Protein AF-A0A371XF44-F1 (afdb_monomer_lite)

Radius of gyration: 33.53 Å; chains: 1; bounding box: 66×63×81 Å

Structure (mmCIF, N/CA/C/O backbone):
data_AF-A0A371XF44-F1
#
_entry.id   AF-A0A371XF44-F1
#
loop_
_atom_site.group_PDB
_atom_site.id
_atom_site.type_symbol
_atom_site.label_atom_id
_atom_site.label_alt_id
_atom_site.label_comp_id
_atom_site.label_asym_id
_atom_site.label_entity_id
_atom_site.label_seq_id
_atom_site.pdbx_PDB_ins_code
_atom_site.Cartn_x
_atom_site.Cartn_y
_atom_site.Cartn_z
_atom_site.occupancy
_atom_site.B_iso_or_equiv
_atom_site.auth_seq_id
_atom_site.auth_comp_id
_atom_site.auth_asym_id
_atom_site.auth_atom_id
_atom_site.pdbx_PDB_model_num
ATOM 1 N N . MET A 1 1 ? -33.097 38.178 -19.504 1.00 50.78 1 MET A N 1
ATOM 2 C CA . MET A 1 1 ? -31.901 37.430 -19.041 1.00 50.78 1 MET A CA 1
ATOM 3 C C . MET A 1 1 ? -32.084 36.845 -17.626 1.00 50.78 1 MET A C 1
ATOM 5 O O . MET A 1 1 ? -31.146 36.839 -16.848 1.00 50.78 1 MET A O 1
ATOM 9 N N . SER A 1 2 ? -33.270 36.321 -17.271 1.00 56.81 2 SER A N 1
ATOM 10 C CA . SER A 1 2 ? -33.565 35.789 -15.918 1.00 56.81 2 SER A CA 1
ATOM 11 C C . SER A 1 2 ? -33.877 34.283 -15.879 1.00 56.81 2 SER A C 1
ATOM 13 O O . SER A 1 2 ? -33.997 33.711 -14.799 1.00 56.81 2 SER A O 1
ATOM 15 N N . GLY A 1 3 ? -34.005 33.632 -17.043 1.00 56.00 3 GLY A N 1
ATOM 16 C CA . GLY A 1 3 ? -34.288 32.194 -17.147 1.00 56.00 3 GLY A CA 1
ATOM 17 C C . GLY A 1 3 ? -33.046 31.321 -16.957 1.00 56.00 3 GLY A C 1
ATOM 18 O O . GLY A 1 3 ? -33.076 30.375 -16.180 1.00 56.00 3 GLY A O 1
ATOM 19 N N . PHE A 1 4 ? -31.926 31.685 -17.589 1.00 58.75 4 PHE A N 1
ATOM 20 C CA . PHE A 1 4 ? -30.680 30.908 -17.520 1.00 58.75 4 PHE A CA 1
ATOM 21 C C . PHE A 1 4 ? -30.077 30.845 -16.107 1.00 58.75 4 PHE A C 1
ATOM 23 O O . PHE A 1 4 ? -29.588 29.796 -15.700 1.00 58.75 4 PHE A O 1
ATOM 30 N N . ALA A 1 5 ? -30.193 31.921 -15.320 1.00 58.22 5 ALA A N 1
ATOM 31 C CA . ALA A 1 5 ? -29.725 31.945 -13.931 1.00 58.22 5 ALA A CA 1
ATOM 32 C C . ALA A 1 5 ? -30.511 30.984 -13.015 1.00 58.22 5 ALA A C 1
ATOM 34 O O . ALA A 1 5 ? -29.939 30.404 -12.098 1.00 58.22 5 ALA A O 1
ATOM 35 N N . LYS A 1 6 ? -31.808 30.766 -13.283 1.00 59.47 6 LYS A N 1
ATOM 36 C CA . LYS A 1 6 ? -32.645 29.831 -12.511 1.00 59.47 6 LYS A CA 1
ATOM 37 C C . LYS A 1 6 ? -32.304 28.372 -12.817 1.00 59.47 6 LYS A C 1
ATOM 39 O O . LYS A 1 6 ? -32.243 27.565 -11.898 1.00 59.47 6 LYS A O 1
ATOM 44 N N . PHE A 1 7 ? -32.026 28.046 -14.080 1.00 62.41 7 PHE A N 1
ATOM 45 C CA . PHE A 1 7 ? -31.615 26.691 -14.462 1.00 62.41 7 PHE A CA 1
ATOM 46 C C . PHE A 1 7 ? -30.224 26.322 -13.933 1.00 62.41 7 PHE A C 1
ATOM 48 O O . PHE A 1 7 ? -30.026 25.185 -13.510 1.00 62.41 7 PHE A O 1
ATOM 55 N N . LEU A 1 8 ? -29.293 27.281 -13.869 1.00 62.50 8 LEU A N 1
ATOM 56 C CA . LEU A 1 8 ? -27.969 27.054 -13.278 1.00 62.50 8 LEU A CA 1
ATOM 57 C C . LEU A 1 8 ? -28.032 26.722 -11.778 1.00 62.50 8 LEU A C 1
ATOM 59 O O . LEU A 1 8 ? -27.262 25.888 -11.319 1.00 62.50 8 LEU A O 1
ATOM 63 N N . ILE A 1 9 ? -28.972 27.303 -11.025 1.00 62.50 9 ILE A N 1
ATOM 64 C CA . ILE A 1 9 ? -29.150 27.013 -9.589 1.00 62.50 9 ILE A CA 1
ATOM 65 C C . ILE A 1 9 ? -29.795 25.633 -9.367 1.00 62.50 9 ILE A C 1
ATOM 67 O O . ILE A 1 9 ? -29.402 24.910 -8.454 1.00 62.50 9 ILE A O 1
ATOM 71 N N . VAL A 1 10 ? -30.746 25.235 -10.220 1.00 65.19 10 VAL A N 1
ATOM 72 C CA . VAL A 1 10 ? -31.438 23.934 -10.121 1.00 65.19 10 VAL A CA 1
ATOM 73 C C . VAL A 1 10 ? -30.512 22.758 -10.462 1.00 65.19 10 VAL A C 1
ATOM 75 O O . VAL A 1 10 ? -30.636 21.696 -9.859 1.00 65.19 10 VAL A O 1
ATOM 78 N N . LEU A 1 11 ? -29.553 22.941 -11.375 1.00 64.19 11 LEU A N 1
ATOM 79 C CA . LEU A 1 11 ? -28.594 21.893 -11.754 1.00 64.19 11 LEU A CA 1
ATOM 80 C C . LEU A 1 11 ? -27.434 21.709 -10.760 1.00 64.19 11 LEU A C 1
ATOM 82 O O . LEU A 1 11 ? -26.835 20.638 -10.730 1.00 64.19 11 LEU A O 1
ATOM 86 N N . LEU A 1 12 ? -27.125 22.714 -9.935 1.00 59.16 12 LEU A N 1
ATOM 87 C CA . LEU A 1 12 ? -26.014 22.671 -8.971 1.00 59.16 12 LEU A CA 1
ATOM 88 C C . LEU A 1 12 ? -26.412 22.079 -7.606 1.00 59.16 12 LEU A C 1
ATOM 90 O O . LEU A 1 12 ? -25.559 21.594 -6.868 1.00 59.16 12 LEU A O 1
ATOM 94 N N . PHE A 1 13 ? -27.706 22.085 -7.278 1.00 60.25 13 PHE A N 1
ATOM 95 C CA . PHE A 1 13 ? -28.236 21.628 -5.990 1.00 60.25 13 PHE A CA 1
ATOM 96 C C . PHE A 1 13 ? -28.169 20.105 -5.719 1.00 60.25 13 PHE A C 1
ATOM 98 O O . PHE A 1 13 ? -27.989 19.737 -4.561 1.00 60.25 13 PHE A O 1
ATOM 105 N N . PRO A 1 14 ? -28.284 19.191 -6.708 1.00 60.66 14 PRO A N 1
ATOM 106 C CA . PRO A 1 14 ? -28.236 17.755 -6.424 1.00 60.66 14 PRO A CA 1
ATOM 107 C C . PRO A 1 14 ? -26.815 17.176 -6.266 1.00 60.66 14 PRO A C 1
ATOM 109 O O . PRO A 1 14 ? -26.689 16.057 -5.776 1.00 60.66 14 PRO A O 1
ATOM 112 N N . LEU A 1 15 ? -25.740 17.896 -6.628 1.00 59.59 15 LEU A N 1
ATOM 113 C CA . LEU A 1 15 ? -24.364 17.362 -6.560 1.00 59.59 15 LEU A CA 1
ATOM 114 C C . LEU A 1 15 ? -23.716 17.405 -5.161 1.00 59.59 15 LEU A C 1
ATOM 116 O O . LEU A 1 15 ? -22.652 16.822 -4.971 1.00 59.59 15 LEU A O 1
ATOM 120 N N . THR A 1 16 ? -24.322 18.064 -4.170 1.00 63.44 16 THR A N 1
ATOM 121 C CA . THR A 1 16 ? -23.704 18.275 -2.844 1.00 63.44 16 THR A CA 1
ATOM 122 C C . THR A 1 16 ? -24.125 17.262 -1.769 1.00 63.44 16 THR A C 1
ATOM 124 O O . THR A 1 16 ? -23.617 17.321 -0.653 1.00 63.44 16 THR A O 1
ATOM 127 N N . LEU A 1 17 ? -25.012 16.306 -2.076 1.00 57.19 17 LEU A N 1
ATOM 128 C CA . LEU A 1 17 ? -25.611 15.396 -1.079 1.00 57.19 17 LEU A CA 1
ATOM 129 C C . LEU A 1 17 ? -24.967 13.996 -0.995 1.00 57.19 17 LEU A C 1
ATOM 131 O O . LEU A 1 17 ? -25.398 13.182 -0.184 1.00 57.19 17 LEU A O 1
ATOM 135 N N . ALA A 1 18 ? -23.925 13.701 -1.778 1.00 59.31 18 ALA A N 1
ATOM 136 C CA . ALA A 1 18 ? -23.323 12.360 -1.837 1.00 59.31 18 ALA A CA 1
ATOM 137 C C . ALA A 1 18 ? -22.178 12.098 -0.827 1.00 59.31 18 ALA A C 1
ATOM 139 O O . ALA A 1 18 ? -21.505 11.078 -0.933 1.00 59.31 18 ALA A O 1
ATOM 140 N N . ALA A 1 19 ? -21.929 12.989 0.143 1.00 58.25 19 ALA A N 1
ATOM 141 C CA . ALA A 1 19 ? -20.784 12.881 1.065 1.00 58.25 19 ALA A CA 1
ATOM 142 C C . ALA A 1 19 ? -21.125 12.437 2.507 1.00 58.25 19 ALA A C 1
ATOM 144 O O . ALA A 1 19 ? -20.226 12.366 3.341 1.00 58.25 19 ALA A O 1
ATOM 145 N N . CYS A 1 20 ? -22.384 12.117 2.830 1.00 59.34 20 CYS A N 1
ATOM 146 C CA . CYS A 1 20 ? -22.800 11.811 4.207 1.00 59.34 20 CYS A CA 1
ATOM 147 C C . CYS A 1 20 ? -23.475 10.437 4.342 1.00 59.34 20 CYS A C 1
ATOM 149 O O . CYS A 1 20 ? -24.685 10.388 4.527 1.00 59.34 20 CYS A O 1
ATOM 151 N N . SER A 1 21 ? -22.727 9.325 4.301 1.00 58.44 21 SER A N 1
ATOM 152 C CA . SER A 1 21 ? -23.195 8.056 4.903 1.00 58.44 21 SER A CA 1
ATOM 153 C C . SER A 1 21 ? -22.128 6.947 4.915 1.00 58.44 21 SER A C 1
ATOM 155 O O . SER A 1 21 ? -22.137 6.111 4.017 1.00 58.44 21 SER A O 1
ATOM 157 N N . THR A 1 22 ? -21.268 6.875 5.943 1.00 56.56 22 THR A N 1
ATOM 158 C CA . THR A 1 22 ? -20.481 5.638 6.211 1.00 56.56 22 THR A CA 1
ATOM 159 C C . THR A 1 22 ? -20.163 5.379 7.695 1.00 56.56 22 THR A C 1
ATOM 161 O O . THR A 1 22 ? -19.892 4.247 8.067 1.00 56.56 22 THR A O 1
ATOM 164 N N . THR A 1 23 ? -20.226 6.357 8.600 1.00 58.53 23 THR A N 1
ATOM 165 C CA . THR A 1 23 ? -19.547 6.221 9.908 1.00 58.53 23 THR A CA 1
ATOM 166 C C . THR A 1 23 ? -20.249 5.378 10.979 1.00 58.53 23 THR A C 1
ATOM 168 O O . THR A 1 23 ? -19.583 4.958 11.926 1.00 58.53 23 THR A O 1
ATOM 171 N N . ASP A 1 24 ? -21.549 5.095 10.861 1.00 59.12 24 ASP A N 1
ATOM 172 C CA . ASP A 1 24 ? -22.295 4.456 11.961 1.00 59.12 24 ASP A CA 1
ATOM 173 C C . ASP A 1 24 ? -22.302 2.923 11.892 1.00 59.12 24 ASP A C 1
ATOM 175 O O . ASP A 1 24 ? -22.196 2.254 12.923 1.00 59.12 24 ASP A O 1
ATOM 179 N N . ASN A 1 25 ? -22.347 2.346 10.687 1.00 70.62 25 ASN A N 1
ATOM 180 C CA . ASN A 1 25 ? -22.383 0.889 10.520 1.00 70.62 25 ASN A CA 1
ATOM 181 C C . ASN A 1 25 ? -21.088 0.218 10.994 1.00 70.62 25 ASN A C 1
ATOM 183 O O . ASN A 1 25 ? -21.135 -0.849 11.609 1.00 70.62 25 ASN A O 1
ATOM 187 N N . ASP A 1 26 ? -19.943 0.861 10.767 1.00 75.44 26 ASP A N 1
ATOM 188 C CA . ASP A 1 26 ? -18.641 0.295 11.117 1.00 75.44 26 ASP A CA 1
ATOM 189 C C . ASP A 1 26 ? -18.471 0.183 12.634 1.00 75.44 26 ASP A C 1
ATOM 191 O O . ASP A 1 26 ? -18.125 -0.880 13.151 1.00 75.44 26 ASP A O 1
ATOM 195 N N . ARG A 1 27 ? -18.816 1.246 13.373 1.00 78.19 27 ARG A N 1
ATOM 196 C CA . ARG A 1 27 ? -18.673 1.278 14.837 1.00 78.19 27 ARG A CA 1
ATOM 197 C C . ARG A 1 27 ? -19.574 0.251 15.517 1.00 78.19 27 ARG A C 1
ATOM 199 O O . ARG A 1 27 ? -19.157 -0.354 16.502 1.00 78.19 27 ARG A O 1
ATOM 206 N N . VAL A 1 28 ? -20.786 0.032 15.002 1.00 85.06 28 VAL A N 1
ATOM 207 C CA . VAL A 1 28 ? -21.703 -1.004 15.509 1.00 85.06 28 VAL A CA 1
ATOM 208 C C . VAL A 1 28 ? -21.167 -2.403 15.195 1.00 85.06 28 VAL A C 1
ATOM 210 O O . VAL A 1 28 ? -21.171 -3.274 16.066 1.00 85.06 28 VAL A O 1
ATOM 213 N N . ALA A 1 29 ? -20.642 -2.623 13.986 1.00 88.69 29 ALA A N 1
ATOM 214 C CA . ALA A 1 29 ? -20.026 -3.894 13.611 1.00 88.69 29 ALA A CA 1
ATOM 215 C C . ALA A 1 29 ? -18.806 -4.230 14.485 1.00 88.69 29 ALA A C 1
ATOM 217 O O . ALA A 1 29 ? -18.607 -5.391 14.849 1.00 88.69 29 ALA A O 1
ATOM 218 N N . ASP A 1 30 ? -18.009 -3.235 14.874 1.00 91.31 30 ASP A N 1
ATOM 219 C CA . ASP A 1 30 ? -16.875 -3.449 15.774 1.00 91.31 30 ASP A CA 1
ATOM 220 C C . ASP A 1 30 ? -17.268 -3.674 17.210 1.00 91.31 30 ASP A C 1
ATOM 222 O O . ASP A 1 30 ? -16.689 -4.551 17.846 1.00 91.31 30 ASP A O 1
ATOM 226 N N . GLN A 1 31 ? -18.257 -2.932 17.705 1.00 92.25 31 GLN A N 1
ATOM 227 C CA . GLN A 1 31 ? -18.795 -3.172 19.037 1.00 92.25 31 GLN A CA 1
ATOM 228 C C . GLN A 1 31 ? -19.304 -4.608 19.143 1.00 92.25 31 GLN A C 1
ATOM 230 O O . GLN A 1 31 ? -18.925 -5.317 20.073 1.00 92.25 31 GLN A O 1
ATOM 235 N N . ASN A 1 32 ? -20.058 -5.070 18.140 1.00 93.94 32 ASN A N 1
ATOM 236 C CA . ASN A 1 32 ? -20.511 -6.457 18.046 1.00 93.94 32 ASN A CA 1
ATOM 237 C C . ASN A 1 32 ? -19.345 -7.449 17.946 1.00 93.94 32 ASN A C 1
ATOM 239 O O . ASN A 1 32 ? -19.403 -8.548 18.493 1.00 93.94 32 ASN A O 1
ATOM 243 N N . LYS A 1 33 ? -18.259 -7.085 17.256 1.00 94.31 33 LYS A N 1
ATOM 244 C CA . LYS A 1 33 ? -17.079 -7.945 17.161 1.00 94.31 33 LYS A CA 1
ATOM 245 C C . LYS A 1 33 ? -16.365 -8.064 18.505 1.00 94.31 33 LYS A C 1
ATOM 247 O O . LYS A 1 33 ? -16.051 -9.175 18.923 1.00 94.31 33 LYS A O 1
ATOM 252 N N . CYS A 1 34 ? -16.123 -6.949 19.183 1.00 96.12 34 CYS A N 1
ATOM 253 C CA . CYS A 1 34 ? -15.475 -6.935 20.487 1.00 96.12 34 CYS A CA 1
ATOM 254 C C . CYS A 1 34 ? -16.332 -7.631 21.553 1.00 96.12 34 CYS A C 1
ATOM 256 O O . CYS A 1 34 ? -15.792 -8.433 22.314 1.00 96.12 34 CYS A O 1
ATOM 258 N N . SER A 1 35 ? -17.657 -7.450 21.541 1.00 95.12 35 SER A N 1
ATOM 259 C CA . SER A 1 35 ? -18.557 -8.194 22.429 1.00 95.12 35 SER A CA 1
ATOM 260 C C . SER A 1 35 ? -18.585 -9.694 22.114 1.00 95.12 35 SER A C 1
ATOM 262 O O . SER A 1 35 ? -18.570 -10.506 23.035 1.00 95.12 35 SER A O 1
ATOM 264 N N . SER A 1 36 ? -18.506 -10.092 20.835 1.00 96.12 36 SER A N 1
ATOM 265 C CA . SER A 1 36 ? -18.415 -11.512 20.444 1.00 96.12 36 SER A CA 1
ATOM 266 C C . SER A 1 36 ? -17.133 -12.206 20.917 1.00 96.12 36 SER A C 1
ATOM 268 O O . SER A 1 36 ? -17.109 -13.425 21.057 1.00 96.12 36 SER A O 1
ATOM 270 N N . TYR A 1 37 ? -16.070 -11.440 21.184 1.00 95.69 37 TYR A N 1
ATOM 271 C CA . TYR A 1 37 ? -14.839 -11.949 21.789 1.00 95.69 37 TYR A CA 1
ATOM 272 C C . TYR A 1 37 ? -14.901 -12.012 23.323 1.00 95.69 37 TYR A C 1
ATOM 274 O O . TYR A 1 37 ? -13.932 -12.439 23.946 1.00 95.69 37 TYR A O 1
ATOM 282 N N . GLY A 1 38 ? -16.024 -11.614 23.929 1.00 96.06 38 GLY A N 1
ATOM 283 C CA . GLY A 1 38 ? -16.247 -11.661 25.373 1.00 96.06 38 GLY A CA 1
ATOM 284 C C . GLY A 1 38 ? -15.852 -10.388 26.121 1.00 96.06 38 GLY A C 1
ATOM 285 O O . GLY A 1 38 ? -15.854 -10.392 27.347 1.00 96.06 38 GLY A O 1
ATOM 286 N N . PHE A 1 39 ? -15.511 -9.301 25.421 1.00 97.06 39 PHE A N 1
ATOM 287 C CA . PHE A 1 39 ? -15.254 -8.020 26.077 1.00 97.06 39 PHE A CA 1
ATOM 288 C C . PHE A 1 39 ? -16.571 -7.304 26.395 1.00 97.06 39 PHE A C 1
ATOM 290 O O . PHE A 1 39 ? -17.405 -7.109 25.510 1.00 97.06 39 PHE A O 1
ATOM 297 N N . GLU A 1 40 ? -16.736 -6.852 27.636 1.00 95.69 40 GLU A N 1
ATOM 298 C CA . GLU A 1 40 ? -17.904 -6.066 28.043 1.00 95.69 40 GLU A CA 1
ATOM 299 C C . GLU A 1 40 ? -17.710 -4.569 27.740 1.00 95.69 40 GLU A C 1
ATOM 301 O O . GLU A 1 40 ? -16.649 -4.014 28.061 1.00 95.69 40 GLU A O 1
ATOM 306 N N . PRO A 1 41 ? -18.709 -3.885 27.145 1.00 94.38 41 PRO A N 1
ATOM 307 C CA . PRO A 1 41 ? -18.650 -2.446 26.903 1.00 94.38 41 PRO A CA 1
ATOM 308 C C . PRO A 1 41 ? -18.344 -1.650 28.177 1.00 94.38 41 PRO A C 1
ATOM 310 O O . PRO A 1 41 ? -18.907 -1.911 29.235 1.00 94.38 41 PRO A O 1
ATOM 313 N N . GLY A 1 42 ? -17.462 -0.655 28.063 1.00 93.75 42 GLY A N 1
ATOM 314 C CA . GLY A 1 42 ? -17.041 0.180 29.195 1.00 93.75 42 GLY A CA 1
ATOM 315 C C . GLY A 1 42 ? -15.851 -0.362 29.992 1.00 93.75 42 GLY A C 1
ATOM 316 O O . GLY A 1 42 ? -15.419 0.290 30.936 1.00 93.75 42 GLY A O 1
ATOM 317 N N . THR A 1 43 ? -15.290 -1.511 29.607 1.00 97.06 43 THR A N 1
ATOM 318 C CA . THR A 1 43 ? -14.052 -2.049 30.194 1.00 97.06 43 THR A CA 1
ATOM 319 C C . THR A 1 43 ? -12.809 -1.658 29.391 1.00 97.06 43 THR A C 1
ATOM 321 O O . THR A 1 43 ? -12.873 -1.418 28.180 1.00 97.06 43 THR A O 1
ATOM 324 N N . ASP A 1 44 ? -11.643 -1.694 30.038 1.00 96.81 44 ASP A N 1
ATOM 325 C CA . ASP A 1 44 ? -10.351 -1.464 29.375 1.00 96.81 44 ASP A CA 1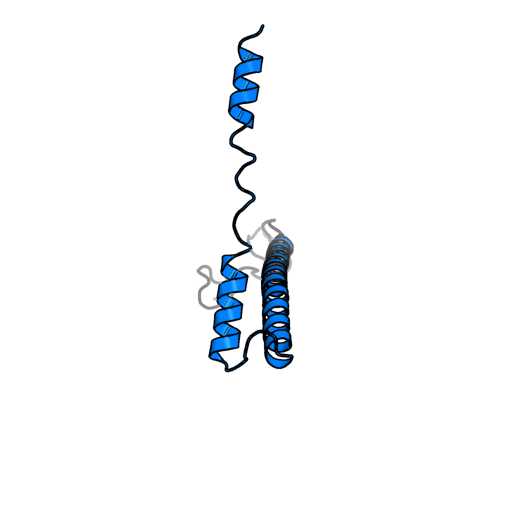
ATOM 326 C C . ASP A 1 44 ? -10.062 -2.502 28.277 1.00 96.81 44 ASP A C 1
ATOM 328 O O . ASP A 1 44 ? -9.452 -2.195 27.249 1.00 96.81 44 ASP A O 1
ATOM 332 N N . GLY A 1 45 ? -10.531 -3.743 28.463 1.00 96.50 45 GLY A N 1
ATOM 333 C CA . GLY A 1 45 ? -10.415 -4.803 27.459 1.00 96.50 45 GLY A CA 1
ATOM 334 C C . GLY A 1 45 ? -11.191 -4.470 26.184 1.00 96.50 45 GLY A C 1
ATOM 335 O O . GLY A 1 45 ? -10.669 -4.616 25.075 1.00 96.50 45 GLY A O 1
ATOM 336 N N . PHE A 1 46 ? -12.404 -3.939 26.336 1.00 97.12 46 PHE A N 1
ATOM 337 C CA . PHE A 1 46 ? -13.220 -3.493 25.213 1.00 97.12 46 PHE A CA 1
ATOM 338 C C . PHE A 1 46 ? -12.599 -2.292 24.493 1.00 97.12 46 PHE A C 1
ATOM 340 O O . PHE A 1 46 ? -12.508 -2.301 23.265 1.00 97.12 46 PHE A O 1
ATOM 347 N N . ALA A 1 47 ? -12.099 -1.299 25.237 1.00 96.31 47 ALA A N 1
ATOM 348 C CA . ALA A 1 47 ? -11.418 -0.135 24.665 1.00 96.31 47 ALA A CA 1
ATOM 349 C C . ALA A 1 47 ? -10.180 -0.537 23.843 1.00 96.31 47 ALA A C 1
ATOM 351 O O . ALA A 1 47 ? -10.007 -0.082 22.711 1.00 96.31 47 ALA A O 1
ATOM 352 N N . ASN A 1 48 ? -9.364 -1.459 24.361 1.00 96.88 48 ASN A N 1
ATOM 353 C CA . ASN A 1 48 ? -8.210 -1.995 23.638 1.00 96.88 48 ASN A CA 1
ATOM 354 C C . ASN A 1 48 ? -8.606 -2.781 22.381 1.00 96.88 48 ASN A C 1
ATOM 356 O O . ASN A 1 48 ? -7.943 -2.663 21.347 1.00 96.88 48 ASN A O 1
ATOM 360 N N . CYS A 1 49 ? -9.677 -3.579 22.443 1.00 97.12 49 CYS A N 1
ATOM 361 C CA . CYS A 1 49 ? -10.193 -4.283 21.270 1.00 97.12 49 CYS A CA 1
ATOM 362 C C . CYS A 1 49 ? -10.609 -3.298 20.172 1.00 97.12 49 CYS A C 1
ATOM 364 O O . CYS A 1 49 ? -10.164 -3.434 19.029 1.00 97.12 49 CYS A O 1
ATOM 366 N N . MET A 1 50 ? -11.400 -2.285 20.534 1.00 94.75 50 MET A N 1
ATOM 367 C CA . MET A 1 50 ? -11.867 -1.250 19.613 1.00 94.75 50 MET A CA 1
ATOM 368 C C . MET A 1 50 ? -10.690 -0.494 18.987 1.00 94.75 50 MET A C 1
ATOM 370 O O . MET A 1 50 ? -10.589 -0.461 17.762 1.00 94.75 50 MET A O 1
ATOM 374 N N . MET A 1 51 ? -9.729 -0.021 19.794 1.00 93.75 51 MET A N 1
ATOM 375 C CA . MET A 1 51 ? -8.519 0.636 19.278 1.00 93.75 51 MET A CA 1
ATOM 376 C C . MET A 1 51 ? -7.741 -0.251 18.301 1.00 93.75 51 MET A C 1
ATOM 378 O O . MET A 1 51 ? -7.286 0.206 17.256 1.00 93.75 51 MET A O 1
ATOM 382 N N . LYS A 1 52 ? -7.603 -1.549 18.595 1.00 94.44 52 LYS A N 1
ATOM 383 C CA . LYS A 1 52 ? -6.914 -2.483 17.696 1.00 94.44 52 LYS A CA 1
ATOM 384 C C . LYS A 1 52 ? -7.663 -2.674 16.373 1.00 94.44 52 LYS A C 1
ATOM 386 O O . LYS A 1 52 ? -7.014 -2.882 15.348 1.00 94.44 52 LYS A O 1
ATOM 391 N N . ARG A 1 53 ? -9.001 -2.638 16.369 1.00 93.44 53 ARG A N 1
ATOM 392 C CA . ARG A 1 53 ? -9.798 -2.718 15.131 1.00 93.44 53 ARG A CA 1
ATOM 393 C C . ARG A 1 53 ? -9.685 -1.443 14.305 1.00 93.44 53 ARG A C 1
ATOM 395 O O . ARG A 1 53 ? -9.481 -1.549 13.098 1.00 93.44 53 ARG A O 1
ATOM 402 N N . ASP A 1 54 ? -9.744 -0.285 14.957 1.00 91.19 54 ASP A N 1
ATOM 403 C CA . ASP A 1 54 ? -9.543 1.018 14.319 1.00 91.19 54 ASP A CA 1
ATOM 404 C C . ASP A 1 54 ? -8.173 1.091 13.639 1.00 91.19 54 ASP A C 1
ATOM 406 O O . ASP A 1 54 ? -8.094 1.373 12.443 1.00 91.19 54 ASP A O 1
ATOM 410 N N . ASN A 1 55 ? -7.111 0.715 14.356 1.00 92.12 55 ASN A N 1
ATOM 411 C CA . ASN A 1 55 ? -5.759 0.689 13.800 1.00 92.12 55 ASN A CA 1
ATOM 412 C C . ASN A 1 55 ? -5.655 -0.262 12.603 1.00 92.12 55 ASN A C 1
ATOM 414 O O . ASN A 1 55 ? -5.136 0.121 11.562 1.00 92.12 55 ASN A O 1
ATOM 418 N N . ARG A 1 56 ? -6.233 -1.469 12.687 1.00 90.06 56 ARG A N 1
ATOM 419 C CA . ARG A 1 56 ? -6.219 -2.409 11.553 1.00 90.06 56 ARG A CA 1
ATOM 420 C C . ARG A 1 56 ? -6.926 -1.868 10.316 1.00 90.06 56 ARG A C 1
ATOM 422 O O . ARG A 1 56 ? -6.497 -2.190 9.217 1.00 90.06 56 ARG A O 1
ATOM 429 N N . ARG A 1 57 ? -8.000 -1.090 10.458 1.00 86.00 57 ARG A N 1
ATOM 430 C CA . ARG A 1 57 ? -8.642 -0.441 9.305 1.00 86.00 57 ARG A CA 1
ATOM 431 C C . ARG A 1 57 ? -7.754 0.631 8.692 1.00 86.00 57 ARG A C 1
ATOM 433 O O . ARG A 1 57 ? -7.657 0.689 7.470 1.00 86.00 57 ARG A O 1
ATOM 440 N N . ALA A 1 58 ? -7.120 1.455 9.524 1.00 87.81 58 ALA A N 1
ATOM 441 C CA . ALA A 1 58 ? -6.177 2.466 9.055 1.00 87.81 58 ALA A CA 1
ATOM 442 C C . ALA A 1 58 ? -5.000 1.817 8.303 1.00 87.81 58 ALA A C 1
ATOM 444 O O . ALA A 1 58 ? -4.629 2.265 7.215 1.00 87.81 58 ALA A O 1
ATOM 445 N N . ASP A 1 59 ? -4.491 0.702 8.830 1.00 89.88 59 ASP A N 1
ATOM 446 C CA . ASP A 1 59 ? -3.443 -0.095 8.193 1.00 89.88 59 ASP A CA 1
ATOM 447 C C . ASP A 1 59 ? -3.939 -0.702 6.876 1.00 89.88 59 ASP A C 1
ATOM 449 O O . ASP A 1 59 ? -3.289 -0.545 5.850 1.00 89.88 59 ASP A O 1
ATOM 453 N N . GLN A 1 60 ? -5.133 -1.306 6.856 1.00 88.94 60 GLN A N 1
ATOM 454 C CA . GLN A 1 60 ? -5.721 -1.887 5.644 1.00 88.94 60 GLN A CA 1
ATOM 455 C C . GLN A 1 60 ? -5.905 -0.861 4.523 1.00 88.94 60 GLN A C 1
ATOM 457 O O . GLN A 1 60 ? -5.609 -1.159 3.368 1.00 88.94 60 GLN A O 1
ATOM 462 N N . GLN A 1 61 ? -6.378 0.345 4.841 1.00 87.25 61 GLN A N 1
ATOM 463 C CA . GLN A 1 61 ? -6.508 1.423 3.858 1.00 87.25 61 GLN A CA 1
ATOM 464 C C . GLN A 1 61 ? -5.138 1.851 3.321 1.00 87.25 61 GLN A C 1
ATOM 466 O O . GLN A 1 61 ? -4.962 2.012 2.113 1.00 87.25 61 GLN A O 1
ATOM 471 N N . THR A 1 62 ? -4.154 1.983 4.209 1.00 90.38 62 THR A N 1
ATOM 472 C CA . THR A 1 62 ? -2.778 2.331 3.840 1.00 90.38 62 THR A CA 1
ATOM 473 C C . THR A 1 62 ? -2.140 1.246 2.971 1.00 90.38 62 THR A C 1
ATOM 475 O O . THR A 1 62 ? -1.471 1.554 1.988 1.00 90.38 62 THR A O 1
ATOM 478 N N . ASP A 1 63 ? -2.366 -0.027 3.285 1.00 91.31 63 ASP A N 1
ATOM 479 C CA . ASP A 1 63 ? -1.841 -1.165 2.532 1.00 91.31 63 ASP A CA 1
ATOM 480 C C . ASP A 1 63 ? -2.470 -1.258 1.144 1.00 91.31 63 ASP A C 1
ATOM 482 O O . ASP A 1 63 ? -1.769 -1.523 0.166 1.00 91.31 63 ASP A O 1
ATOM 486 N N . GLN A 1 64 ? -3.770 -0.973 1.026 1.00 88.88 64 GLN A N 1
ATOM 487 C CA . GLN A 1 64 ? -4.435 -0.856 -0.272 1.00 88.88 64 GLN A CA 1
ATOM 488 C C . GLN A 1 64 ? -3.806 0.260 -1.111 1.00 88.88 64 GLN A C 1
ATOM 490 O O . GLN A 1 64 ? -3.450 0.024 -2.264 1.00 88.88 64 GLN A O 1
ATOM 495 N N . GLN A 1 65 ? -3.591 1.444 -0.530 1.00 90.50 65 GLN A N 1
ATOM 496 C CA . GLN A 1 65 ? -2.919 2.551 -1.218 1.00 90.50 65 GLN A CA 1
ATOM 497 C C . GLN A 1 65 ? -1.501 2.169 -1.654 1.00 90.50 65 GLN A C 1
ATOM 499 O O . GLN A 1 65 ? -1.149 2.347 -2.818 1.00 90.50 65 GLN A O 1
ATOM 504 N N . LYS A 1 66 ? -0.708 1.575 -0.755 1.00 94.62 66 LYS A N 1
ATOM 505 C CA . LYS A 1 66 ? 0.647 1.102 -1.063 1.00 94.62 66 LYS A CA 1
ATOM 506 C C . LYS A 1 66 ? 0.647 0.077 -2.190 1.00 94.62 66 LYS A C 1
ATOM 508 O O . LYS A 1 66 ? 1.472 0.171 -3.093 1.00 94.62 66 LYS A O 1
ATOM 513 N N . THR A 1 67 ? -0.296 -0.861 -2.167 1.00 93.69 67 THR A N 1
ATOM 514 C CA . THR A 1 67 ? -0.450 -1.875 -3.217 1.00 93.69 67 THR A CA 1
ATOM 515 C C . THR A 1 67 ? -0.703 -1.217 -4.570 1.00 93.69 67 THR A C 1
ATOM 517 O O . THR A 1 67 ? -0.012 -1.534 -5.535 1.00 93.69 67 THR A O 1
ATOM 520 N N . MET A 1 68 ? -1.621 -0.247 -4.631 1.00 90.69 68 MET A N 1
ATOM 521 C CA . MET A 1 68 ? -1.902 0.504 -5.858 1.00 90.69 68 MET A CA 1
ATOM 522 C C . MET A 1 68 ? -0.674 1.278 -6.350 1.00 90.69 68 MET A C 1
ATOM 524 O O . MET A 1 68 ? -0.337 1.193 -7.528 1.00 90.69 68 MET A O 1
ATOM 528 N N . THR A 1 69 ? 0.050 1.957 -5.455 1.00 95.12 69 THR A N 1
ATOM 529 C CA . THR A 1 69 ? 1.283 2.672 -5.831 1.00 95.12 69 THR A CA 1
ATOM 530 C C . THR A 1 69 ? 2.389 1.734 -6.312 1.00 95.12 69 THR A C 1
ATOM 532 O O . THR A 1 69 ? 3.139 2.083 -7.219 1.00 95.12 69 THR A O 1
ATOM 535 N N . TRP A 1 70 ? 2.495 0.532 -5.738 1.00 91.69 70 TRP A N 1
ATOM 536 C CA . TRP A 1 70 ? 3.497 -0.454 -6.136 1.00 91.69 70 TRP A CA 1
ATOM 537 C C . TRP A 1 70 ? 3.189 -1.020 -7.527 1.00 91.69 70 TRP A C 1
ATOM 539 O O . TRP A 1 70 ? 4.083 -1.119 -8.365 1.00 91.69 70 TRP A O 1
ATOM 549 N N . LEU A 1 71 ? 1.914 -1.326 -7.796 1.00 93.94 71 LEU A N 1
ATOM 550 C CA . LEU A 1 71 ? 1.430 -1.734 -9.120 1.00 93.94 71 LEU A CA 1
ATOM 551 C C . LEU A 1 71 ? 1.722 -0.664 -10.182 1.00 93.94 71 LEU A C 1
ATOM 553 O O . LEU A 1 71 ? 2.218 -0.990 -11.257 1.00 93.94 71 LEU A O 1
ATOM 557 N N . GLU A 1 72 ? 1.470 0.608 -9.869 1.00 90.19 72 GLU A N 1
ATOM 558 C CA . GLU A 1 72 ? 1.745 1.723 -10.781 1.00 90.19 72 GLU A CA 1
ATOM 559 C C . GLU A 1 72 ? 3.244 1.862 -11.090 1.00 90.19 72 GLU A C 1
ATOM 561 O O . GLU A 1 72 ? 3.634 1.984 -12.251 1.00 90.19 72 GLU A O 1
ATOM 566 N N . GLN A 1 73 ? 4.106 1.768 -10.072 1.00 89.94 73 GLN A N 1
ATOM 567 C CA . GLN A 1 73 ? 5.560 1.786 -10.265 1.00 89.94 73 GLN A CA 1
ATOM 568 C C . GLN A 1 73 ? 6.043 0.622 -11.134 1.00 89.94 73 GLN A C 1
ATOM 570 O O . GLN A 1 73 ? 6.921 0.800 -11.981 1.00 89.94 73 GLN A O 1
ATOM 575 N N . GLN A 1 74 ? 5.482 -0.571 -10.932 1.00 88.94 74 GLN A N 1
ATOM 576 C CA . GLN A 1 74 ? 5.837 -1.741 -11.723 1.00 88.94 74 GLN A CA 1
ATOM 577 C C . GLN A 1 74 ? 5.465 -1.556 -13.201 1.00 88.94 74 GLN A C 1
ATOM 579 O O . GLN A 1 74 ? 6.264 -1.905 -14.074 1.00 88.94 74 GLN A O 1
ATOM 584 N N . ASP A 1 75 ? 4.297 -0.978 -13.491 1.00 89.12 75 ASP A N 1
ATOM 585 C CA . ASP A 1 75 ? 3.877 -0.701 -14.867 1.00 89.12 75 ASP A CA 1
ATOM 586 C C . ASP A 1 75 ? 4.796 0.325 -15.543 1.00 89.12 75 ASP A C 1
ATOM 588 O O . ASP A 1 75 ? 5.271 0.095 -16.656 1.00 89.12 75 ASP A O 1
ATOM 592 N N . GLN A 1 7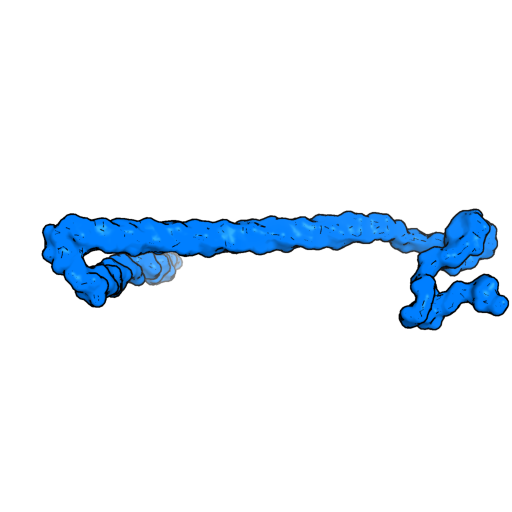6 ? 5.160 1.399 -14.835 1.00 87.94 76 GLN A N 1
ATOM 593 C CA . GLN A 1 76 ? 6.113 2.389 -15.346 1.00 87.94 76 GLN A CA 1
ATOM 594 C C . GLN A 1 76 ? 7.461 1.751 -15.711 1.00 87.94 76 GLN A C 1
ATOM 596 O O . GLN A 1 76 ? 8.004 2.018 -16.784 1.00 87.94 76 GLN A O 1
ATOM 601 N N . GLN A 1 77 ? 7.989 0.860 -14.867 1.00 86.88 77 GLN A N 1
ATOM 602 C CA . GLN A 1 77 ? 9.226 0.130 -15.167 1.00 86.88 77 GLN A CA 1
ATOM 603 C C . GLN A 1 77 ? 9.069 -0.794 -16.381 1.00 86.88 77 GLN A C 1
ATOM 605 O O . GLN A 1 77 ? 9.977 -0.893 -17.210 1.00 86.88 77 GLN A O 1
ATOM 610 N N . ALA A 1 78 ? 7.924 -1.466 -16.516 1.00 86.56 78 ALA A N 1
ATOM 611 C CA . ALA A 1 78 ? 7.644 -2.319 -17.665 1.00 86.56 78 ALA A CA 1
ATOM 612 C C . ALA A 1 78 ? 7.584 -1.511 -18.972 1.00 86.56 78 ALA A C 1
ATOM 614 O O . ALA A 1 78 ? 8.146 -1.949 -19.977 1.00 86.56 78 ALA A O 1
ATOM 615 N N . GLN A 1 79 ? 6.968 -0.325 -18.958 1.00 84.56 79 GLN A N 1
ATOM 616 C CA . GLN A 1 79 ? 6.935 0.589 -20.103 1.00 84.56 79 GLN A CA 1
ATOM 617 C C . GLN A 1 79 ? 8.331 1.107 -20.460 1.00 84.56 79 GLN A C 1
ATOM 619 O O . GLN A 1 79 ? 8.718 1.043 -21.625 1.00 84.56 79 GLN A O 1
ATOM 624 N N . GLN A 1 80 ? 9.122 1.532 -19.469 1.00 81.75 80 GLN A N 1
ATOM 625 C CA . GLN A 1 80 ? 10.510 1.948 -19.691 1.00 81.75 80 GLN A CA 1
ATOM 626 C C . GLN A 1 80 ? 11.345 0.828 -20.311 1.00 81.75 80 GLN A C 1
ATOM 628 O O . GLN A 1 80 ? 12.112 1.083 -21.230 1.00 81.75 80 GLN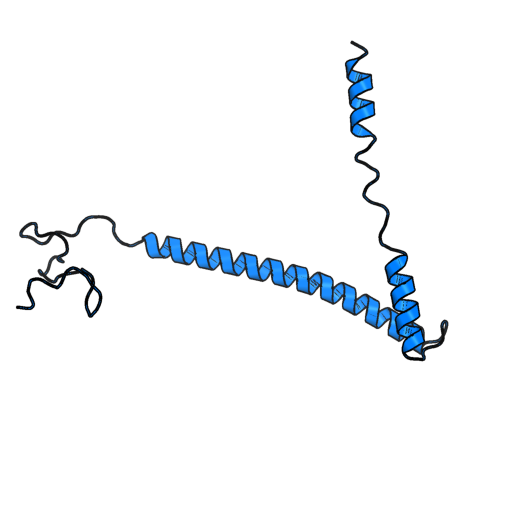 A O 1
ATOM 633 N N . ARG A 1 81 ? 11.175 -0.428 -19.871 1.00 76.81 81 ARG A N 1
ATOM 634 C CA . ARG A 1 81 ? 11.865 -1.569 -20.495 1.00 76.81 81 ARG A CA 1
ATOM 635 C C . ARG A 1 81 ? 11.439 -1.821 -21.937 1.00 76.81 81 ARG A C 1
ATOM 637 O O . ARG A 1 81 ? 12.268 -2.281 -22.712 1.00 76.81 81 ARG A O 1
ATOM 644 N N . ARG A 1 82 ? 10.178 -1.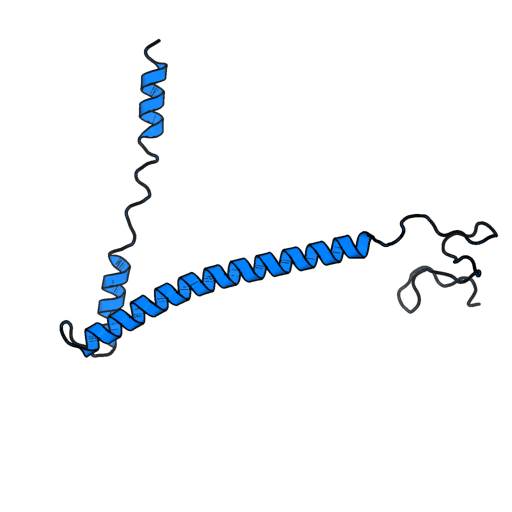556 -22.291 1.00 69.19 82 ARG A N 1
ATOM 645 C CA . ARG A 1 82 ? 9.721 -1.630 -23.688 1.00 69.19 82 ARG A CA 1
ATOM 646 C C . ARG A 1 82 ? 10.377 -0.534 -24.524 1.00 69.19 82 ARG A C 1
ATOM 648 O O . ARG A 1 82 ? 10.981 -0.853 -25.529 1.00 69.19 82 ARG A O 1
ATOM 655 N N . GLN A 1 83 ? 10.368 0.709 -24.046 1.00 66.50 83 GLN A N 1
ATOM 656 C CA . GLN A 1 83 ? 11.022 1.829 -24.735 1.00 66.50 83 GLN A CA 1
ATOM 657 C C . GLN A 1 83 ? 12.541 1.653 -24.846 1.00 66.50 83 GLN A C 1
ATOM 659 O O . GLN A 1 83 ? 13.126 1.961 -25.872 1.00 66.50 83 GLN A O 1
ATOM 664 N N . ALA A 1 84 ? 13.191 1.115 -23.815 1.00 63.00 84 ALA A N 1
ATOM 665 C CA . ALA A 1 84 ? 14.610 0.770 -23.870 1.00 63.00 84 ALA A CA 1
ATOM 666 C C . ALA A 1 84 ? 14.906 -0.380 -24.852 1.00 63.00 84 ALA A C 1
ATOM 668 O O . ALA A 1 84 ? 16.038 -0.521 -25.297 1.00 63.00 84 ALA A O 1
ATOM 669 N N . ASN A 1 85 ? 13.911 -1.211 -25.183 1.00 60.28 85 ASN A N 1
ATOM 670 C CA . ASN A 1 85 ? 14.018 -2.212 -26.243 1.00 60.28 85 ASN A CA 1
ATOM 671 C C . ASN A 1 85 ? 13.817 -1.595 -27.639 1.00 60.28 85 ASN A C 1
ATOM 673 O O . ASN A 1 85 ? 14.318 -2.152 -28.603 1.00 60.28 85 ASN A O 1
ATOM 677 N N . ASP A 1 86 ? 13.186 -0.421 -27.758 1.00 58.88 86 ASP A N 1
ATOM 678 C CA . ASP A 1 86 ? 13.041 0.293 -29.039 1.00 58.88 86 ASP A CA 1
ATOM 679 C C . ASP A 1 86 ? 14.381 0.845 -29.583 1.00 58.88 86 ASP A C 1
ATOM 681 O O . ASP A 1 86 ? 14.416 1.429 -30.662 1.00 58.88 86 ASP A O 1
ATOM 685 N N . ASP A 1 87 ? 15.496 0.612 -28.877 1.00 55.78 87 ASP A N 1
ATOM 686 C CA . ASP A 1 87 ? 16.873 0.785 -29.368 1.00 55.78 87 ASP A CA 1
ATOM 687 C C . ASP A 1 87 ? 17.324 -0.380 -30.286 1.00 55.78 87 ASP A C 1
ATOM 689 O O . ASP A 1 87 ? 18.507 -0.540 -30.593 1.00 55.78 87 ASP A O 1
ATOM 693 N N . ILE A 1 88 ? 16.387 -1.228 -30.737 1.00 55.47 88 ILE A N 1
ATOM 694 C CA . ILE A 1 88 ? 16.587 -2.043 -31.939 1.00 55.47 88 ILE A CA 1
ATOM 695 C C . ILE A 1 88 ? 16.689 -1.070 -33.113 1.00 55.47 88 ILE A C 1
ATOM 697 O O . ILE A 1 88 ? 15.686 -0.492 -33.526 1.00 55.47 88 ILE A O 1
ATOM 701 N N . ASP A 1 89 ? 17.900 -0.906 -33.650 1.00 61.81 89 ASP A N 1
ATOM 702 C CA . ASP A 1 89 ? 18.152 -0.128 -34.863 1.00 61.81 89 ASP A CA 1
ATOM 703 C C . ASP A 1 89 ? 17.200 -0.593 -35.983 1.00 61.81 89 ASP A C 1
ATOM 705 O O . ASP A 1 89 ? 17.356 -1.701 -36.501 1.00 61.81 89 ASP A O 1
ATOM 709 N N . PRO A 1 90 ? 16.198 0.220 -36.370 1.00 60.06 90 PRO A N 1
ATOM 710 C CA . PRO A 1 90 ? 15.208 -0.186 -37.358 1.00 60.06 90 PRO A CA 1
ATOM 711 C C . PRO A 1 90 ? 15.752 -0.064 -38.785 1.00 60.06 90 PRO A C 1
ATOM 713 O O . PRO A 1 90 ? 15.034 -0.355 -39.747 1.00 60.06 90 PRO A O 1
ATOM 716 N N . ARG A 1 91 ? 1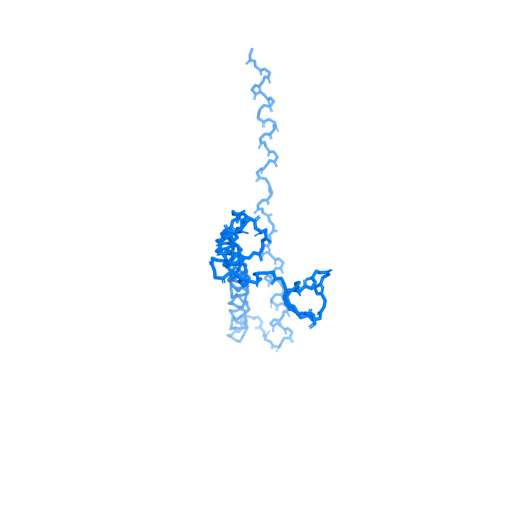6.990 0.424 -38.963 1.00 63.22 91 ARG A N 1
ATOM 717 C CA . ARG A 1 91 ? 17.622 0.470 -40.277 1.00 63.22 91 ARG A CA 1
ATOM 718 C C . ARG A 1 91 ? 17.857 -0.969 -40.730 1.00 63.22 91 ARG A C 1
ATOM 720 O O . ARG A 1 91 ? 18.450 -1.747 -39.987 1.00 63.22 91 ARG A O 1
ATOM 727 N N . PRO A 1 92 ? 17.439 -1.336 -41.950 1.00 62.41 92 PRO A N 1
ATOM 728 C CA . PRO A 1 92 ? 17.787 -2.640 -42.475 1.00 62.41 92 PRO A CA 1
ATOM 729 C C . PRO A 1 92 ? 19.315 -2.736 -42.545 1.00 62.41 92 PRO A C 1
ATOM 731 O O . PRO A 1 92 ? 19.961 -1.899 -43.183 1.00 62.41 92 PRO A O 1
ATOM 734 N N . ALA A 1 93 ? 19.894 -3.713 -41.848 1.00 64.19 93 ALA A N 1
ATOM 735 C CA . ALA A 1 93 ? 21.318 -3.980 -41.952 1.00 64.19 93 ALA A CA 1
ATOM 736 C C . ALA A 1 93 ? 21.577 -4.675 -43.290 1.00 64.19 93 ALA A C 1
ATOM 738 O O . ALA A 1 93 ? 20.970 -5.708 -43.596 1.00 64.19 93 ALA A O 1
ATOM 739 N N . PHE A 1 94 ? 22.447 -4.064 -44.087 1.00 68.62 94 PHE A N 1
ATOM 740 C CA . PHE A 1 94 ? 22.957 -4.637 -45.319 1.00 68.62 94 PHE A CA 1
ATOM 741 C C . PHE A 1 94 ? 24.459 -4.847 -45.170 1.00 68.62 94 PHE A C 1
ATOM 743 O O . PHE A 1 94 ? 25.159 -3.969 -44.654 1.00 68.62 94 PHE A O 1
ATOM 750 N N . ASP A 1 95 ? 24.959 -5.975 -45.662 1.00 69.12 95 ASP A N 1
ATOM 751 C CA . ASP A 1 95 ? 26.397 -6.176 -45.808 1.00 69.12 95 ASP A CA 1
ATOM 752 C C . ASP A 1 95 ? 26.972 -5.321 -46.960 1.00 69.12 95 ASP A C 1
ATOM 754 O O . ASP A 1 95 ? 26.274 -4.600 -47.681 1.00 69.12 95 ASP A O 1
ATOM 758 N N . LYS A 1 96 ? 28.286 -5.428 -47.180 1.00 68.44 96 LYS A N 1
ATOM 759 C CA . LYS A 1 96 ? 29.006 -4.743 -48.272 1.00 68.44 96 LYS A CA 1
ATOM 760 C C . LYS A 1 96 ? 28.554 -5.158 -49.688 1.00 68.44 96 LYS A C 1
ATOM 762 O O . LYS A 1 96 ? 28.919 -4.489 -50.654 1.00 68.44 96 LYS A O 1
ATOM 767 N N . ASN A 1 97 ? 27.806 -6.254 -49.814 1.00 74.06 97 ASN A N 1
ATOM 768 C CA . ASN A 1 97 ? 27.264 -6.777 -51.065 1.00 74.06 97 ASN A CA 1
ATOM 769 C C . ASN A 1 97 ? 25.794 -6.356 -51.266 1.00 74.06 97 ASN A C 1
ATOM 771 O O . ASN A 1 97 ? 25.241 -6.591 -52.339 1.00 74.06 97 ASN A O 1
ATOM 775 N N . GLY A 1 98 ? 25.179 -5.709 -50.269 1.00 71.75 98 GLY A N 1
ATOM 776 C CA . GLY A 1 98 ? 23.781 -5.291 -50.288 1.00 71.75 98 GLY A CA 1
ATOM 777 C C . GLY A 1 98 ? 22.798 -6.376 -49.842 1.00 71.75 98 GLY A C 1
ATOM 778 O O . GLY A 1 98 ? 21.603 -6.236 -50.104 1.00 71.75 98 GLY A O 1
ATOM 779 N N . ASN A 1 99 ? 23.261 -7.446 -49.188 1.00 70.38 99 ASN A N 1
ATOM 780 C CA . ASN A 1 99 ? 22.387 -8.511 -48.705 1.00 70.38 99 ASN A CA 1
ATOM 781 C C . ASN A 1 99 ? 21.673 -8.075 -47.417 1.00 70.38 99 ASN A C 1
ATOM 783 O O . ASN A 1 99 ? 22.345 -7.693 -46.456 1.00 70.38 99 ASN A O 1
ATOM 787 N N . PRO A 1 100 ? 20.332 -8.125 -47.365 1.00 72.69 100 PRO A N 1
ATOM 788 C CA . PRO A 1 100 ? 19.587 -7.789 -46.158 1.00 72.69 100 PRO A CA 1
ATOM 789 C C . PRO A 1 100 ? 19.795 -8.847 -45.069 1.00 72.69 100 PRO A C 1
ATOM 791 O O . PRO A 1 100 ? 19.850 -10.037 -45.371 1.00 72.69 100 PRO A O 1
ATOM 794 N N . ASN A 1 101 ? 19.797 -8.417 -43.804 1.00 68.56 101 ASN A N 1
ATOM 795 C CA . ASN A 1 101 ? 19.895 -9.280 -42.618 1.00 68.56 101 ASN A CA 1
ATOM 796 C C . ASN A 1 101 ? 21.293 -9.885 -42.369 1.00 68.56 101 ASN A C 1
ATOM 798 O O . ASN A 1 101 ? 21.405 -10.918 -41.709 1.00 68.56 101 ASN A O 1
ATOM 802 N N . PHE A 1 102 ? 22.350 -9.209 -42.834 1.00 76.38 102 PHE A N 1
ATOM 803 C CA . PHE A 1 102 ? 23.753 -9.536 -42.553 1.00 76.38 102 PHE A CA 1
ATOM 804 C C . PHE A 1 102 ? 24.488 -8.346 -41.913 1.00 76.38 102 PHE A C 1
ATOM 806 O O . PHE A 1 102 ? 24.181 -7.188 -42.210 1.00 76.38 102 PHE A O 1
ATOM 813 N N . ASP A 1 103 ? 25.458 -8.620 -41.035 1.00 70.62 103 ASP A N 1
ATOM 814 C CA . ASP A 1 103 ? 26.348 -7.605 -40.460 1.00 70.62 103 ASP A CA 1
ATOM 815 C C . ASP A 1 103 ? 27.469 -7.177 -41.435 1.00 70.62 103 ASP A C 1
ATOM 817 O O . ASP A 1 103 ? 27.621 -7.702 -42.540 1.00 70.62 103 ASP A O 1
ATOM 821 N N . ALA A 1 104 ? 28.296 -6.206 -41.031 1.00 68.62 104 ALA A N 1
ATOM 822 C CA . ALA A 1 104 ? 29.386 -5.690 -41.867 1.00 68.62 104 ALA A CA 1
ATOM 823 C C . ALA A 1 104 ? 30.523 -6.708 -42.120 1.00 68.62 104 ALA A C 1
ATOM 825 O O . ALA A 1 104 ? 31.364 -6.493 -43.000 1.00 68.62 104 ALA A O 1
ATOM 826 N N . GLN A 1 105 ? 30.554 -7.808 -41.368 1.00 73.12 105 GLN A N 1
ATOM 827 C CA . GLN A 1 105 ? 31.503 -8.909 -41.481 1.00 73.12 105 GLN A CA 1
ATOM 828 C C . GLN A 1 105 ? 30.938 -10.054 -42.337 1.00 73.12 105 GLN A C 1
ATOM 830 O O . GLN A 1 105 ? 31.706 -10.930 -42.736 1.00 73.12 105 GLN A O 1
ATOM 835 N N . GLY A 1 106 ? 29.650 -9.991 -42.689 1.00 71.31 106 GLY A N 1
ATOM 836 C CA . GLY A 1 106 ? 28.945 -10.977 -43.497 1.00 71.31 106 GLY A CA 1
ATOM 837 C C . GLY A 1 106 ? 28.281 -12.086 -42.683 1.00 71.31 106 GLY A C 1
ATOM 838 O O . GLY A 1 106 ? 28.004 -13.130 -43.253 1.00 71.31 106 GLY A O 1
ATOM 839 N N . ASN A 1 107 ? 28.037 -11.899 -41.382 1.00 73.31 107 ASN A N 1
ATOM 840 C CA . ASN A 1 107 ? 27.295 -12.871 -40.572 1.00 73.31 107 ASN A CA 1
ATOM 841 C C . ASN A 1 107 ? 25.792 -12.563 -40.603 1.00 73.31 107 ASN A C 1
ATOM 843 O O . ASN A 1 107 ? 25.407 -11.400 -40.468 1.00 73.31 107 ASN A O 1
ATOM 847 N N . TYR A 1 108 ? 24.942 -13.586 -40.721 1.00 72.25 108 TYR A N 1
ATOM 848 C CA . TYR A 1 108 ? 23.489 -13.434 -40.616 1.00 72.25 108 TYR A CA 1
ATOM 849 C C . TYR A 1 108 ? 23.088 -12.958 -39.210 1.00 72.25 108 TYR A C 1
ATOM 851 O O . TYR A 1 108 ? 23.472 -13.559 -38.210 1.00 72.25 108 TYR A O 1
ATOM 859 N N . ILE A 1 109 ? 22.304 -11.879 -39.129 1.00 72.25 109 ILE A N 1
ATOM 860 C CA . ILE A 1 109 ? 21.834 -11.268 -37.866 1.00 72.25 109 ILE A CA 1
ATOM 861 C C . ILE A 1 109 ? 20.377 -11.618 -37.527 1.00 72.25 109 ILE A C 1
ATOM 863 O O . ILE A 1 109 ? 19.782 -11.032 -36.621 1.00 72.25 109 ILE A O 1
ATOM 867 N N . GLY A 1 110 ? 19.762 -12.525 -38.287 1.00 71.81 110 GLY A N 1
ATOM 868 C CA . GLY A 1 110 ? 18.381 -12.934 -38.059 1.00 71.81 110 GLY A CA 1
ATOM 869 C C . GLY A 1 110 ? 18.208 -13.909 -36.890 1.00 71.81 110 GLY A C 1
ATOM 870 O O . GLY A 1 110 ? 19.105 -14.181 -36.101 1.00 71.81 110 GLY A O 1
ATOM 871 N N . CYS A 1 111 ? 16.995 -14.442 -36.761 1.00 67.69 111 CYS A N 1
ATOM 872 C CA . CYS A 1 111 ? 16.651 -15.433 -35.739 1.00 67.69 111 CYS A CA 1
ATOM 873 C C . CYS A 1 111 ? 17.474 -16.723 -35.933 1.00 67.69 111 CYS A C 1
ATOM 875 O O . CYS A 1 111 ? 17.528 -17.243 -37.045 1.00 67.69 111 CYS A O 1
ATOM 877 N N . HIS A 1 112 ? 18.060 -17.264 -34.858 1.00 68.88 112 HIS A N 1
ATOM 878 C CA . HIS A 1 112 ? 18.789 -18.540 -34.877 1.00 68.88 112 HIS A CA 1
ATOM 879 C C . HIS A 1 112 ? 18.059 -19.623 -34.062 1.00 68.88 112 HIS A C 1
ATOM 881 O O . HIS A 1 112 ? 17.587 -19.361 -32.954 1.00 68.88 112 HIS A O 1
ATOM 887 N N . GLY A 1 113 ? 18.045 -20.862 -34.568 1.00 61.09 113 GLY A N 1
ATOM 888 C CA . GLY A 1 113 ? 17.560 -22.051 -33.854 1.00 61.09 113 GLY A CA 1
ATOM 889 C C . GLY A 1 113 ? 16.198 -22.587 -34.320 1.00 61.09 113 GLY A C 1
ATOM 890 O O . GLY A 1 113 ? 15.614 -22.127 -35.297 1.00 61.09 113 GLY A O 1
ATOM 891 N N . VAL A 1 114 ? 15.691 -23.606 -33.613 1.00 54.06 114 VAL A N 1
ATOM 892 C CA . VAL A 1 114 ? 14.421 -24.271 -33.954 1.00 54.06 114 VAL A CA 1
ATOM 893 C C . VAL A 1 114 ? 13.227 -23.336 -33.727 1.00 54.06 114 VAL A C 1
ATOM 895 O O . VAL A 1 114 ? 12.972 -22.903 -32.606 1.00 54.06 114 VAL A O 1
ATOM 898 N N . GLY A 1 115 ? 12.481 -23.041 -34.797 1.00 59.84 115 GLY A N 1
ATOM 899 C CA . GLY A 1 115 ? 11.293 -22.175 -34.767 1.00 59.84 115 GLY A CA 1
ATOM 900 C C . GLY A 1 115 ? 11.431 -20.850 -35.526 1.00 59.84 115 GLY A C 1
ATOM 901 O O . GLY A 1 115 ? 10.440 -20.137 -35.672 1.00 59.84 115 GLY A O 1
ATOM 902 N N . CYS A 1 116 ? 12.612 -20.534 -36.054 1.00 63.75 116 CYS A N 1
ATOM 903 C CA . CYS A 1 116 ? 12.800 -19.442 -37.005 1.00 63.75 116 CYS A CA 1
ATOM 904 C C . CYS A 1 116 ? 12.398 -19.937 -38.412 1.00 63.75 116 CYS A C 1
ATOM 906 O O . CYS A 1 116 ? 12.927 -20.933 -38.884 1.00 63.75 116 CYS A O 1
ATOM 908 N N . MET A 1 117 ? 11.434 -19.291 -39.083 1.00 56.34 117 MET A N 1
ATOM 909 C CA . MET A 1 117 ? 10.943 -19.709 -40.419 1.00 56.34 117 MET A CA 1
ATOM 910 C C . MET A 1 117 ? 11.929 -19.431 -41.571 1.00 56.34 117 MET A C 1
ATOM 912 O O . MET A 1 117 ? 11.671 -19.837 -42.702 1.00 56.34 117 MET A O 1
ATOM 916 N N . VAL A 1 118 ? 13.015 -18.707 -41.298 1.00 59.97 118 VAL A N 1
ATOM 917 C CA . VAL A 1 118 ? 14.070 -18.368 -42.258 1.00 59.97 118 VAL A CA 1
ATOM 918 C C . VAL A 1 118 ? 15.384 -18.846 -41.651 1.00 59.97 118 VAL A C 1
ATOM 920 O O . VAL A 1 118 ? 15.859 -18.241 -40.687 1.00 59.97 118 VAL A O 1
ATOM 923 N N . ASP A 1 119 ? 15.912 -19.952 -42.172 1.00 58.56 119 ASP A N 1
ATOM 924 C CA . ASP A 1 119 ? 17.220 -20.485 -41.791 1.00 58.56 119 ASP A CA 1
ATOM 925 C C . ASP A 1 119 ? 18.348 -19.553 -42.266 1.00 58.56 119 ASP A C 1
ATOM 927 O O . ASP A 1 119 ? 18.189 -18.799 -43.230 1.00 58.56 119 ASP A O 1
ATOM 931 N N . ASP A 1 120 ? 19.486 -19.605 -41.573 1.00 59.06 120 ASP A N 1
ATOM 932 C CA . ASP A 1 120 ? 20.720 -18.939 -41.992 1.00 59.06 120 ASP A CA 1
ATOM 933 C C . ASP A 1 120 ? 21.180 -19.532 -43.341 1.00 59.06 120 ASP A C 1
ATOM 935 O O . ASP A 1 120 ? 21.450 -20.736 -43.408 1.00 59.06 120 AS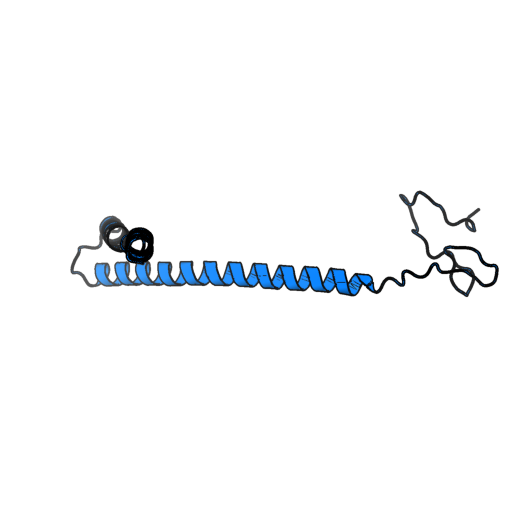P A O 1
ATOM 939 N N . PRO A 1 121 ? 21.243 -18.737 -44.424 1.00 59.16 121 PRO A N 1
ATOM 940 C CA . PRO A 1 121 ? 21.516 -19.237 -45.770 1.00 59.16 121 PRO A CA 1
ATOM 941 C C . PRO A 1 121 ? 22.947 -19.763 -45.968 1.00 59.16 121 PRO A C 1
ATOM 943 O O . PRO A 1 121 ? 23.194 -20.422 -46.979 1.00 59.16 121 PRO A O 1
ATOM 946 N N . ASP A 1 122 ? 23.869 -19.511 -45.031 1.00 61.16 122 ASP A N 1
ATOM 947 C CA . ASP A 1 122 ? 25.251 -20.009 -45.094 1.00 61.16 122 ASP A CA 1
ATOM 948 C C . ASP A 1 122 ? 25.424 -21.392 -44.437 1.00 61.16 122 ASP A C 1
ATOM 950 O O . ASP A 1 122 ? 26.448 -22.055 -44.630 1.00 61.16 122 ASP A O 1
ATOM 954 N N . ASN A 1 123 ? 24.410 -21.870 -43.706 1.00 59.34 123 ASN A N 1
ATOM 955 C CA . ASN A 1 123 ? 24.370 -23.219 -43.142 1.00 59.34 123 ASN A CA 1
ATOM 956 C C . ASN A 1 123 ? 23.755 -24.206 -44.149 1.00 59.34 123 ASN A C 1
ATOM 958 O O . ASN A 1 123 ? 22.623 -24.659 -43.976 1.00 59.34 123 ASN A O 1
ATOM 962 N N . ASN A 1 124 ? 24.504 -24.532 -45.205 1.00 54.22 124 ASN A N 1
ATOM 963 C CA . ASN A 1 124 ? 24.225 -25.691 -46.065 1.00 54.22 124 ASN A CA 1
ATOM 964 C C . ASN A 1 124 ? 24.862 -26.967 -45.500 1.00 54.22 124 ASN A C 1
ATOM 966 O O . ASN A 1 124 ? 26.110 -26.988 -45.378 1.00 54.22 124 ASN A O 1
#

pLDDT: mean 75.84, std 15.04, range [50.78, 97.12]

Sequence (124 aa):
MSGFAKFLIVLLFPLTLAACSTTDNDRVADQNKCSSYGFEPGTDGFANCMMKRDNRRADQQTDQQKTMTWLEQQDQQAQQRRQANDDIDPRPAFDKNGNPNFDAQGNYIGCHGVGCMVDDPDNN

Secondary structure (DSSP, 8-state):
--HHHHHHHHHHGGGGSTT---HHHHHHHHHHHHHHTTPPTTSHHHHHHHHHHHHHHHHHHHHHHHHHHHHHHHHHHHHHHHHHHTTS--SPPB-TT--BTB-TTS-B-S--STT-SS--TT--

Foldseek 3Di:
DPVVVVVVVVVVPPPPPPPDDDPPVVQVVQLVVQVVVVDDPPDPSSVVSSVVVVVVVVVVVVVVVVVVVVVVVVVVVVVVVVVVVVVPPPPFAAEPVRDTQAHPVGFGNDDDDPPPPDYGPVPD

Organism: NCBI:txid2294114